Protein AF-A0AAV6WNT6-F1 (afdb_monomer_lite)

Radius of gyration: 18.86 Å; chains: 1; bounding box: 47×19×60 Å

Secondary structure (DSSP, 8-state):
--HHHHHHHHHHHHHHHHHHHHTT----HHHHHHHHHHHHTT--HHHHHHHHHHHHHHTSPPPPP---PPP-

Organism: NCBI:txid168488

Sequence (72 aa):
MDPEAARTARDSLELAFHMSNILETGLDRHTLSILIALCEIGLNPESLAAMVKELRRESRPPPPPETVAPLP

Structure (mmCIF, N/CA/C/O backbone):
data_AF-A0AAV6WNT6-F1
#
_entry.id   AF-A0AAV6WNT6-F1
#
loop_
_atom_site.group_PDB
_atom_site.id
_atom_site.type_symbol
_atom_site.label_atom_id
_atom_site.label_alt_id
_atom_site.label_comp_id
_atom_site.label_asym_id
_atom_site.label_entity_id
_atom_site.label_seq_id
_atom_site.pdbx_PDB_ins_code
_atom_site.Cartn_x
_atom_site.Cartn_y
_atom_site.Cartn_z
_atom_site.occupancy
_atom_site.B_iso_or_equiv
_atom_site.auth_seq_id
_atom_site.auth_comp_id
_atom_site.auth_asym_id
_atom_site.auth_atom_id
_atom_site.pdbx_PDB_model_num
ATOM 1 N N . MET A 1 1 ? 9.486 -10.354 -20.798 1.00 62.91 1 MET A N 1
ATOM 2 C CA . MET A 1 1 ? 9.323 -9.877 -19.412 1.00 62.91 1 MET A CA 1
ATOM 3 C C . MET A 1 1 ? 10.713 -9.598 -18.893 1.00 62.91 1 MET A C 1
ATOM 5 O O . MET A 1 1 ? 11.507 -10.529 -18.848 1.00 62.91 1 MET A O 1
ATOM 9 N N . ASP A 1 2 ? 11.028 -8.336 -18.630 1.00 83.44 2 ASP A N 1
ATOM 10 C CA . ASP A 1 2 ? 12.334 -7.954 -18.104 1.00 83.44 2 ASP A CA 1
ATOM 11 C C . ASP A 1 2 ? 12.446 -8.418 -16.632 1.00 83.44 2 ASP A C 1
ATOM 13 O O . ASP A 1 2 ? 11.575 -8.080 -15.822 1.00 83.44 2 ASP A O 1
ATOM 17 N N . PRO A 1 3 ? 13.423 -9.274 -16.280 1.00 83.69 3 PRO A N 1
ATOM 18 C CA . PRO A 1 3 ? 13.531 -9.842 -14.935 1.00 83.69 3 PRO A CA 1
ATOM 19 C C . PRO A 1 3 ? 13.919 -8.798 -13.880 1.00 83.69 3 PRO A C 1
ATOM 21 O O . PRO A 1 3 ? 13.665 -9.008 -12.692 1.00 83.69 3 PRO A O 1
ATOM 24 N N . GLU A 1 4 ? 14.517 -7.685 -14.302 1.00 89.50 4 GLU A N 1
ATOM 25 C CA . GLU A 1 4 ? 14.908 -6.582 -13.435 1.00 89.50 4 GLU A CA 1
ATOM 26 C C . GLU A 1 4 ? 13.677 -5.762 -13.046 1.00 89.50 4 GLU A C 1
ATOM 28 O O . GLU A 1 4 ? 13.428 -5.560 -11.859 1.00 89.50 4 GLU A O 1
ATOM 33 N N . ALA A 1 5 ? 12.812 -5.445 -14.015 1.00 87.50 5 ALA A N 1
ATOM 34 C CA . ALA A 1 5 ? 11.546 -4.752 -13.763 1.00 87.50 5 ALA A CA 1
ATOM 35 C C . ALA A 1 5 ? 10.645 -5.496 -12.756 1.00 87.50 5 ALA A C 1
ATOM 37 O O . ALA A 1 5 ? 10.050 -4.888 -11.865 1.00 87.50 5 ALA A O 1
ATOM 38 N N . ALA A 1 6 ? 10.575 -6.829 -12.851 1.00 87.62 6 ALA A N 1
ATOM 39 C CA . ALA A 1 6 ? 9.805 -7.648 -11.912 1.00 87.62 6 ALA A CA 1
ATOM 40 C C . ALA A 1 6 ? 10.392 -7.646 -10.487 1.00 87.62 6 ALA A C 1
ATOM 42 O O . ALA A 1 6 ? 9.648 -7.781 -9.514 1.00 87.62 6 ALA A O 1
ATOM 43 N N . ARG A 1 7 ? 11.716 -7.507 -10.354 1.00 91.06 7 ARG A N 1
ATOM 44 C CA . ARG A 1 7 ? 12.395 -7.342 -9.061 1.00 91.06 7 ARG A CA 1
ATOM 45 C C . ARG A 1 7 ? 12.115 -5.968 -8.474 1.00 91.06 7 ARG A C 1
ATOM 47 O O . ARG A 1 7 ? 11.635 -5.899 -7.349 1.00 91.06 7 ARG A O 1
ATOM 54 N N . THR A 1 8 ? 12.287 -4.909 -9.261 1.00 91.88 8 THR A N 1
ATOM 55 C CA . THR A 1 8 ? 11.995 -3.537 -8.832 1.00 91.88 8 THR A CA 1
ATOM 56 C C . THR A 1 8 ? 10.561 -3.396 -8.327 1.00 91.88 8 THR A C 1
ATOM 58 O O . THR A 1 8 ? 10.351 -2.852 -7.249 1.00 91.88 8 THR A O 1
ATOM 61 N N . ALA A 1 9 ? 9.574 -3.951 -9.039 1.00 90.06 9 ALA A N 1
ATOM 62 C CA . ALA A 1 9 ? 8.175 -3.895 -8.611 1.00 90.06 9 ALA A CA 1
ATOM 63 C C . ALA A 1 9 ? 7.934 -4.582 -7.253 1.00 90.06 9 ALA A C 1
ATOM 65 O O . ALA A 1 9 ? 7.177 -4.078 -6.422 1.00 90.06 9 ALA A O 1
ATOM 66 N N . ARG A 1 10 ? 8.592 -5.723 -7.005 1.00 90.25 10 ARG A N 1
ATOM 67 C CA . ARG A 1 10 ? 8.499 -6.439 -5.723 1.00 90.25 10 ARG A CA 1
ATOM 68 C C . ARG A 1 10 ? 9.137 -5.648 -4.588 1.00 90.25 10 ARG A C 1
ATOM 70 O O . ARG A 1 10 ? 8.518 -5.523 -3.536 1.00 90.25 10 ARG A O 1
ATOM 77 N N . ASP A 1 11 ? 10.316 -5.084 -4.822 1.00 93.69 11 ASP A N 1
ATOM 78 C CA . ASP A 1 11 ? 11.034 -4.291 -3.823 1.00 93.69 11 ASP A CA 1
ATOM 79 C C . ASP A 1 11 ? 10.263 -3.002 -3.490 1.00 93.69 11 ASP A C 1
ATOM 81 O O . ASP A 1 11 ? 10.118 -2.641 -2.321 1.00 93.69 11 ASP A O 1
ATOM 85 N N . SER A 1 12 ? 9.678 -2.344 -4.498 1.00 93.44 12 SER A N 1
ATOM 86 C CA . SER A 1 12 ? 8.792 -1.191 -4.299 1.00 93.44 12 SER A CA 1
ATOM 87 C C . SER A 1 12 ? 7.549 -1.545 -3.480 1.00 93.44 12 SER A C 1
ATOM 89 O O . SER A 1 12 ? 7.188 -0.794 -2.572 1.00 93.44 12 SER A O 1
ATOM 91 N N . LEU A 1 13 ? 6.909 -2.687 -3.756 1.00 93.56 13 LEU A N 1
ATOM 92 C CA . LEU A 1 13 ? 5.755 -3.154 -2.985 1.00 93.56 13 LEU A CA 1
ATOM 93 C C . LEU A 1 13 ? 6.132 -3.461 -1.529 1.00 93.56 13 LEU A C 1
ATOM 95 O O . LEU A 1 13 ? 5.388 -3.110 -0.614 1.00 93.56 13 LEU A O 1
ATOM 99 N N . GLU A 1 14 ? 7.278 -4.105 -1.301 1.00 94.25 14 GLU A N 1
ATOM 100 C CA . GLU A 1 14 ? 7.752 -4.425 0.046 1.00 94.25 14 GLU A CA 1
ATOM 101 C C . GLU A 1 14 ? 8.046 -3.157 0.852 1.00 94.25 14 GLU A C 1
ATOM 103 O O . GLU A 1 14 ? 7.613 -3.030 2.000 1.00 94.25 14 GLU A O 1
ATOM 108 N N . LEU A 1 15 ? 8.698 -2.177 0.226 1.00 94.88 15 LEU A N 1
ATOM 109 C CA . LEU A 1 15 ? 8.958 -0.883 0.841 1.00 94.88 15 LEU A CA 1
ATOM 110 C C . LEU A 1 15 ? 7.653 -0.148 1.188 1.00 94.88 15 LEU A C 1
ATOM 112 O O . LEU A 1 15 ? 7.512 0.369 2.298 1.00 94.88 15 LEU A O 1
ATOM 116 N N . ALA A 1 16 ? 6.679 -0.134 0.274 1.00 93.31 16 ALA A N 1
ATOM 117 C CA . ALA A 1 16 ? 5.361 0.445 0.527 1.00 93.31 16 ALA A CA 1
ATOM 118 C C . ALA A 1 16 ? 4.639 -0.259 1.690 1.00 93.31 16 ALA A C 1
ATOM 120 O O . ALA A 1 16 ? 4.004 0.403 2.512 1.00 93.31 16 ALA A O 1
ATOM 121 N N . PHE A 1 17 ? 4.778 -1.582 1.806 1.00 94.44 17 PHE A N 1
ATOM 122 C CA . PHE A 1 17 ? 4.206 -2.355 2.908 1.00 94.44 17 PHE A CA 1
ATOM 123 C C . PHE A 1 17 ? 4.872 -2.044 4.256 1.00 94.44 17 PHE A C 1
ATOM 125 O O . PHE A 1 17 ? 4.207 -1.943 5.287 1.00 94.44 17 PHE A O 1
ATOM 132 N N . HIS A 1 18 ? 6.188 -1.834 4.275 1.00 94.81 18 HIS A N 1
ATOM 133 C CA . HIS A 1 18 ? 6.867 -1.371 5.485 1.00 94.81 18 HIS A CA 1
ATOM 134 C C . HIS A 1 18 ? 6.377 0.014 5.913 1.00 94.81 18 HIS A C 1
ATOM 136 O O . HIS A 1 18 ? 6.070 0.210 7.088 1.00 94.81 18 HIS A O 1
ATOM 142 N N . MET A 1 19 ? 6.216 0.946 4.970 1.00 94.31 19 MET A N 1
ATOM 143 C CA . MET A 1 19 ? 5.623 2.254 5.265 1.00 94.31 19 MET A CA 1
ATOM 144 C C . MET A 1 19 ? 4.192 2.124 5.808 1.00 94.31 19 MET A C 1
ATOM 146 O O . MET A 1 19 ? 3.849 2.773 6.795 1.00 94.31 19 MET A O 1
ATOM 150 N N . SER A 1 20 ? 3.364 1.255 5.217 1.00 91.88 20 SER A N 1
ATOM 151 C CA . SER A 1 20 ? 1.976 1.053 5.649 1.00 91.88 20 SER A CA 1
ATOM 152 C C . SER A 1 20 ? 1.861 0.47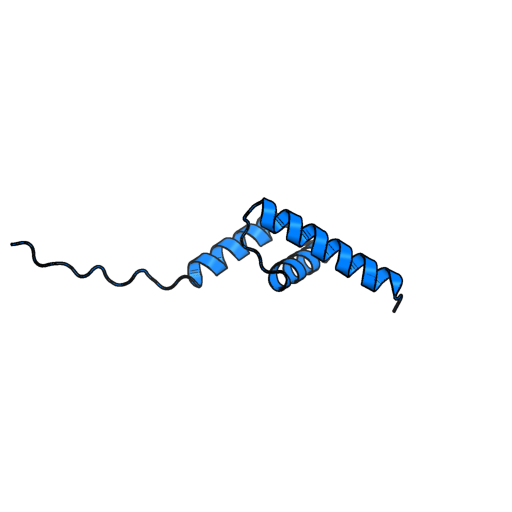0 7.060 1.00 91.88 20 SER A C 1
ATOM 154 O 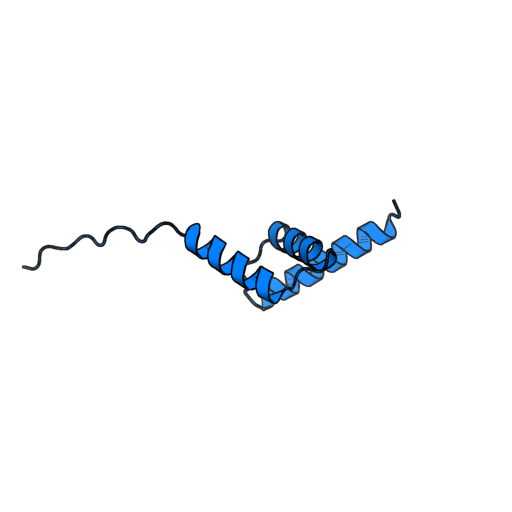O . SER A 1 20 ? 0.907 0.800 7.770 1.00 91.88 20 SER A O 1
ATOM 156 N N . ASN A 1 21 ? 2.824 -0.366 7.465 1.00 92.56 21 ASN A N 1
ATOM 157 C CA . ASN A 1 21 ? 2.920 -0.914 8.818 1.00 92.56 21 ASN A CA 1
ATOM 158 C C . ASN A 1 21 ? 3.368 0.134 9.837 1.00 92.56 21 ASN A C 1
ATOM 160 O O . ASN A 1 21 ? 2.796 0.193 10.919 1.00 92.56 21 ASN A O 1
ATOM 164 N N . ILE A 1 22 ? 4.344 0.980 9.490 1.00 94.81 22 ILE A N 1
ATOM 165 C CA . ILE A 1 22 ? 4.794 2.080 10.362 1.00 94.81 22 ILE A CA 1
ATOM 166 C C . ILE A 1 22 ? 3.641 3.051 10.645 1.00 94.81 22 ILE A C 1
ATOM 168 O O . ILE A 1 22 ? 3.501 3.540 11.760 1.00 94.81 22 ILE A O 1
ATOM 172 N N . LEU A 1 23 ? 2.802 3.311 9.641 1.00 92.81 23 LEU A N 1
ATOM 173 C CA . LEU A 1 23 ? 1.623 4.172 9.759 1.00 92.81 23 LEU A CA 1
ATOM 174 C C . LEU A 1 23 ? 0.394 3.459 10.348 1.00 92.81 23 LEU A C 1
ATOM 176 O O . LEU A 1 23 ? -0.684 4.049 10.375 1.00 92.81 23 LEU A O 1
ATOM 180 N N . GLU A 1 24 ? 0.525 2.190 10.748 1.00 90.06 24 GLU A N 1
ATOM 181 C CA . GLU A 1 24 ? -0.550 1.369 11.320 1.00 90.06 24 GLU A CA 1
ATOM 182 C C . GLU A 1 24 ? -1.854 1.389 10.497 1.00 90.06 24 GLU A C 1
ATOM 184 O O . GLU A 1 24 ? -2.967 1.310 11.014 1.00 90.06 24 GLU A O 1
ATOM 189 N N . THR A 1 25 ? -1.733 1.450 9.167 1.00 87.62 25 THR A N 1
ATOM 190 C CA . THR A 1 25 ? -2.895 1.455 8.253 1.00 87.62 25 THR A CA 1
ATOM 191 C C . THR A 1 25 ? -3.679 0.137 8.287 1.00 87.62 25 THR A C 1
ATOM 193 O O . THR A 1 25 ? -4.819 0.063 7.814 1.00 87.62 25 THR A O 1
ATOM 196 N N . GLY A 1 26 ? -3.059 -0.925 8.813 1.00 87.69 26 GLY A N 1
ATOM 197 C CA . GLY A 1 26 ? -3.611 -2.273 8.883 1.00 87.69 26 GLY A CA 1
ATOM 198 C C . GLY A 1 26 ? -3.855 -2.898 7.510 1.00 87.69 26 GLY A C 1
ATOM 199 O O . GLY A 1 26 ? -4.767 -3.705 7.380 1.00 87.69 26 GLY A O 1
ATOM 200 N N . LEU A 1 27 ? -3.161 -2.457 6.455 1.00 89.75 27 LEU A N 1
ATOM 201 C CA . LEU A 1 27 ? -3.291 -3.000 5.098 1.00 89.75 27 LEU A CA 1
ATOM 202 C C . LEU A 1 27 ? -2.416 -4.243 4.918 1.00 89.75 27 LEU A C 1
ATOM 204 O O . LEU A 1 27 ? -1.215 -4.189 5.155 1.00 89.75 27 LEU A O 1
ATOM 208 N N . ASP A 1 28 ? -2.995 -5.335 4.423 1.00 90.88 28 ASP A N 1
ATOM 209 C CA . ASP A 1 28 ? -2.241 -6.520 4.006 1.00 90.88 28 ASP A CA 1
ATOM 210 C C . ASP A 1 28 ? -1.480 -6.289 2.694 1.00 90.88 28 ASP A C 1
ATOM 212 O O . ASP A 1 28 ? -1.911 -5.514 1.837 1.00 90.88 28 ASP A O 1
ATOM 216 N N . ARG A 1 29 ? -0.392 -7.045 2.479 1.00 90.06 29 ARG A N 1
ATOM 217 C CA . ARG A 1 29 ? 0.415 -6.992 1.239 1.00 90.06 29 ARG A CA 1
ATOM 218 C C . ARG A 1 29 ? -0.425 -7.148 -0.027 1.00 90.06 29 ARG A C 1
ATOM 220 O O . ARG A 1 29 ? -0.179 -6.467 -1.018 1.00 90.06 29 ARG A O 1
ATOM 227 N N . HIS A 1 30 ? -1.413 -8.040 0.007 1.00 91.12 30 HIS A N 1
ATOM 228 C CA . HIS A 1 30 ? -2.295 -8.277 -1.131 1.00 91.12 30 HIS A CA 1
ATOM 229 C C . HIS A 1 30 ? -3.173 -7.056 -1.424 1.00 91.12 30 HIS A C 1
ATOM 231 O O . HIS A 1 30 ? -3.190 -6.565 -2.550 1.00 91.12 30 HIS A O 1
ATOM 237 N N . THR A 1 31 ? -3.827 -6.514 -0.394 1.00 90.62 31 THR A N 1
ATOM 238 C CA . THR A 1 31 ? -4.651 -5.305 -0.497 1.00 90.62 31 THR A CA 1
ATOM 239 C C . THR A 1 31 ? -3.827 -4.128 -1.000 1.00 90.62 31 THR A C 1
ATOM 241 O O . THR A 1 31 ? -4.236 -3.458 -1.941 1.00 90.62 31 THR A O 1
ATOM 244 N N . LEU A 1 32 ? -2.635 -3.908 -0.441 1.00 92.44 32 LEU A N 1
ATOM 245 C CA . LEU A 1 32 ? -1.744 -2.835 -0.870 1.00 92.44 32 LEU A CA 1
ATOM 246 C C . LEU A 1 32 ? -1.347 -2.965 -2.348 1.00 92.44 32 LEU A C 1
ATOM 248 O O . LEU A 1 32 ? -1.389 -1.977 -3.074 1.00 92.44 32 LEU A O 1
ATOM 252 N N . SER A 1 33 ? -1.031 -4.177 -2.812 1.00 93.25 33 SER A N 1
ATOM 253 C CA . SER A 1 33 ? -0.723 -4.428 -4.224 1.00 93.25 33 SER A CA 1
ATOM 254 C C . SER A 1 33 ? -1.894 -4.085 -5.145 1.00 93.25 33 SER A C 1
ATOM 256 O O . SER A 1 33 ? -1.671 -3.545 -6.226 1.00 93.25 33 SER A O 1
ATOM 258 N N . ILE A 1 34 ? -3.128 -4.381 -4.729 1.00 92.50 34 ILE A N 1
ATOM 259 C CA . ILE A 1 34 ? -4.331 -4.024 -5.490 1.00 92.50 34 ILE A CA 1
ATOM 260 C C . ILE A 1 34 ? -4.498 -2.503 -5.519 1.00 92.50 34 ILE A C 1
ATOM 262 O O . ILE A 1 34 ? -4.727 -1.941 -6.584 1.00 92.50 34 ILE A O 1
ATOM 266 N N . LEU A 1 35 ? -4.351 -1.827 -4.374 1.00 92.56 35 LEU A N 1
ATOM 267 C CA . LEU A 1 35 ? -4.479 -0.369 -4.298 1.00 92.56 35 LEU A CA 1
ATOM 268 C C . LEU A 1 35 ? -3.438 0.339 -5.174 1.00 92.56 35 LEU A C 1
ATOM 270 O O . LEU A 1 35 ? -3.775 1.311 -5.837 1.00 92.56 35 LEU A O 1
ATOM 274 N N . ILE A 1 36 ? -2.204 -0.170 -5.230 1.00 91.56 36 ILE A N 1
ATOM 275 C CA . ILE A 1 36 ? -1.160 0.362 -6.115 1.00 91.56 36 ILE A CA 1
ATOM 276 C C . ILE A 1 36 ? -1.564 0.198 -7.584 1.00 91.56 36 ILE A C 1
ATOM 278 O O . ILE A 1 36 ? -1.560 1.187 -8.308 1.00 91.56 36 ILE A O 1
ATOM 282 N N . ALA A 1 37 ? -2.001 -0.993 -8.005 1.00 92.19 37 ALA A N 1
ATOM 283 C CA . ALA A 1 37 ? -2.451 -1.225 -9.382 1.00 92.19 37 ALA A CA 1
ATOM 284 C C . ALA A 1 37 ? -3.655 -0.342 -9.769 1.00 92.19 37 ALA A C 1
ATOM 286 O O . ALA A 1 37 ? -3.764 0.133 -10.898 1.00 92.19 37 ALA A O 1
ATOM 287 N N . LEU A 1 38 ? -4.556 -0.086 -8.816 1.00 92.06 38 LEU A N 1
ATOM 288 C CA . LEU A 1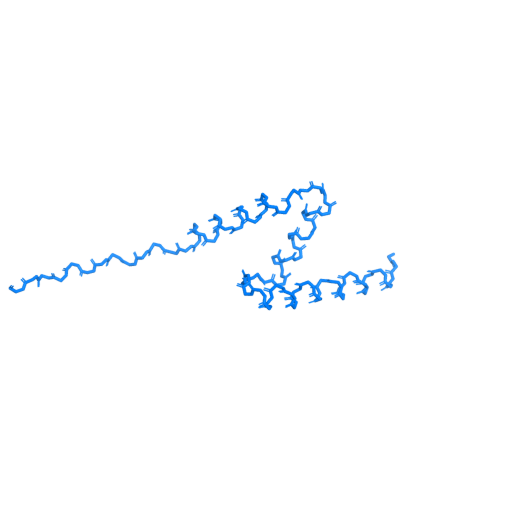 38 ? -5.680 0.835 -8.980 1.00 92.06 38 LEU A CA 1
ATOM 289 C C . LEU A 1 38 ? -5.216 2.300 -9.089 1.00 92.06 38 LEU A C 1
ATOM 291 O O . LEU A 1 38 ? -5.757 3.061 -9.887 1.00 92.06 38 LEU A O 1
ATOM 295 N N . CYS A 1 39 ? -4.192 2.709 -8.342 1.00 91.56 39 CYS A N 1
ATOM 296 C CA . CYS A 1 39 ? -3.587 4.032 -8.498 1.00 91.56 39 CYS A CA 1
ATOM 297 C C . CYS A 1 39 ? -2.848 4.176 -9.843 1.00 91.56 39 CYS A C 1
ATOM 299 O O . CYS A 1 39 ? -2.903 5.243 -10.450 1.00 91.56 39 CYS A O 1
ATOM 301 N N . GLU A 1 40 ? -2.206 3.116 -10.349 1.00 90.31 40 GLU A N 1
ATOM 302 C CA . GLU A 1 40 ? -1.498 3.124 -11.642 1.00 90.31 40 GLU A CA 1
ATOM 303 C C . GLU A 1 40 ? -2.429 3.369 -12.840 1.00 90.31 40 GLU A C 1
ATOM 305 O O . GLU A 1 40 ? -2.014 3.979 -13.824 1.00 90.31 40 GLU A O 1
ATOM 310 N N . ILE A 1 41 ? -3.704 2.970 -12.751 1.00 92.94 41 ILE A N 1
ATOM 311 C CA . ILE A 1 41 ? -4.724 3.273 -13.774 1.00 92.94 41 ILE A CA 1
ATOM 312 C C . ILE A 1 41 ? -5.328 4.684 -13.639 1.00 92.94 41 ILE A C 1
ATOM 314 O O . ILE A 1 41 ? -6.234 5.039 -14.392 1.00 92.94 41 ILE A O 1
ATOM 318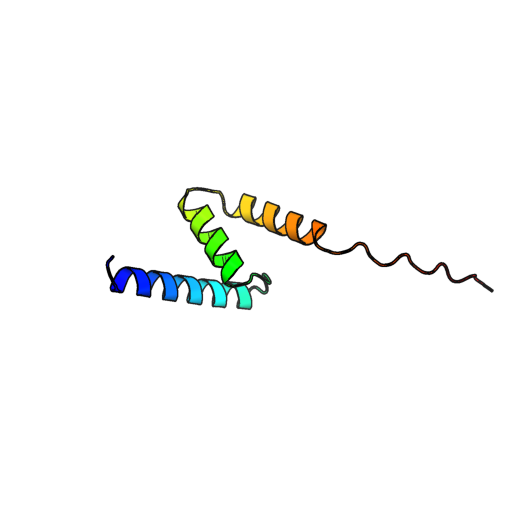 N N . GLY A 1 42 ? -4.829 5.501 -12.703 1.00 91.62 42 GLY A N 1
ATOM 319 C CA . GLY A 1 42 ? -5.223 6.900 -12.522 1.00 91.62 42 GLY A CA 1
ATOM 320 C C . GLY A 1 42 ? -6.347 7.131 -11.511 1.00 91.62 42 GLY A C 1
ATOM 321 O O . GLY A 1 42 ? -6.942 8.210 -11.504 1.00 91.62 42 GLY A O 1
ATOM 322 N N . LEU A 1 43 ? -6.663 6.150 -10.658 1.00 92.19 43 LEU A N 1
ATOM 323 C CA . LEU A 1 43 ? -7.627 6.366 -9.579 1.00 92.19 43 LEU A CA 1
ATOM 324 C C . LEU A 1 43 ? -7.024 7.230 -8.470 1.00 92.19 43 LEU A C 1
ATOM 326 O O . LEU A 1 43 ? -5.852 7.104 -8.119 1.00 92.19 43 LEU A O 1
ATOM 330 N N . ASN A 1 44 ? -7.861 8.090 -7.886 1.00 93.12 44 ASN A N 1
ATOM 331 C CA . ASN A 1 44 ? -7.443 8.949 -6.787 1.00 93.12 44 ASN A CA 1
ATOM 332 C C . ASN A 1 44 ? -7.206 8.118 -5.506 1.00 93.12 44 ASN A C 1
ATOM 334 O O . ASN A 1 44 ? -8.153 7.473 -5.032 1.00 93.12 44 ASN A O 1
ATOM 338 N N . PRO A 1 45 ? -6.007 8.159 -4.891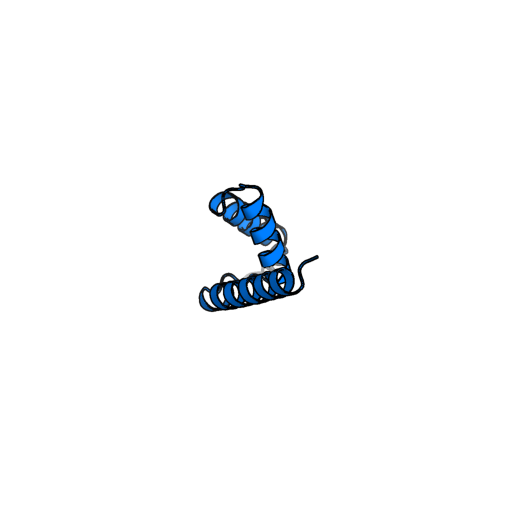 1.00 89.56 45 PRO A N 1
ATOM 339 C CA . PRO A 1 45 ? -5.730 7.447 -3.642 1.00 89.56 45 PRO A CA 1
ATOM 340 C C . PRO A 1 45 ? -6.668 7.838 -2.492 1.00 89.56 45 PRO A C 1
ATOM 342 O O . PRO A 1 45 ? -7.003 6.989 -1.666 1.00 89.56 45 PRO A O 1
ATOM 345 N N . GLU A 1 46 ? -7.139 9.088 -2.431 1.00 90.75 46 GLU A N 1
ATOM 346 C CA . GLU A 1 46 ? -8.051 9.532 -1.366 1.00 90.75 46 GLU A CA 1
ATOM 347 C C . GLU A 1 46 ? -9.425 8.854 -1.475 1.00 90.75 46 GLU A C 1
ATOM 349 O O . GLU A 1 46 ? -9.987 8.409 -0.471 1.00 90.75 46 GLU A O 1
ATOM 354 N N . SER A 1 47 ? -9.945 8.713 -2.699 1.00 91.75 47 SER A N 1
ATOM 355 C CA . SER A 1 47 ? -11.197 7.997 -2.967 1.00 91.75 47 SER A CA 1
ATOM 356 C C . SER A 1 47 ? -11.060 6.506 -2.660 1.00 91.75 47 SER A C 1
ATOM 358 O O . SER A 1 47 ? -11.932 5.930 -2.010 1.00 91.75 47 SER A O 1
ATOM 360 N N . LEU A 1 48 ? -9.933 5.895 -3.042 1.00 89.69 48 LEU A N 1
ATOM 361 C CA . LEU A 1 48 ? -9.605 4.512 -2.684 1.00 89.69 48 LEU A CA 1
ATOM 362 C C . LEU A 1 48 ? -9.587 4.314 -1.162 1.00 89.69 48 LEU A C 1
ATOM 364 O O . LEU A 1 48 ? -10.153 3.351 -0.647 1.00 89.69 48 LEU A O 1
ATOM 368 N N . ALA A 1 49 ? -8.970 5.242 -0.430 1.00 89.44 49 ALA A N 1
ATOM 369 C CA . ALA A 1 49 ? -8.898 5.181 1.024 1.00 89.44 49 ALA A CA 1
ATOM 370 C C . ALA A 1 49 ? -10.286 5.272 1.676 1.00 89.44 49 ALA A C 1
ATOM 372 O O . ALA A 1 49 ? -10.540 4.576 2.662 1.00 89.44 49 ALA A O 1
ATOM 373 N N . ALA A 1 50 ? -11.188 6.100 1.139 1.00 90.25 50 ALA A N 1
ATOM 374 C CA . ALA A 1 50 ? -12.572 6.172 1.601 1.00 90.25 50 ALA A CA 1
ATOM 375 C C . ALA A 1 50 ? -13.306 4.838 1.390 1.00 90.25 50 ALA A C 1
ATOM 377 O O . ALA A 1 50 ? -13.868 4.299 2.344 1.00 90.25 50 ALA A O 1
ATOM 378 N N . MET A 1 51 ? -13.203 4.254 0.191 1.00 89.38 51 MET A N 1
ATOM 379 C CA . MET A 1 51 ? -13.816 2.960 -0.131 1.00 89.38 51 MET A CA 1
ATOM 380 C C . MET A 1 51 ? -13.294 1.832 0.767 1.00 89.38 51 MET A C 1
ATOM 382 O O . MET A 1 51 ? -14.075 1.062 1.317 1.00 89.38 51 MET A O 1
ATOM 386 N N . VAL A 1 52 ? -11.976 1.748 0.980 1.00 88.50 52 VAL A N 1
ATOM 387 C CA . VAL A 1 52 ? -11.376 0.726 1.858 1.00 88.50 52 VAL A CA 1
ATOM 388 C C . VAL A 1 52 ? -11.869 0.868 3.300 1.00 88.50 52 VAL A C 1
ATOM 390 O O . VAL A 1 52 ? -12.108 -0.136 3.974 1.00 88.50 52 VAL A O 1
ATOM 393 N N . LYS A 1 53 ? -12.043 2.101 3.791 1.00 87.38 53 LYS A N 1
ATOM 394 C CA . LYS A 1 53 ? -12.587 2.355 5.133 1.00 87.38 53 LYS A CA 1
ATOM 395 C C . LYS A 1 53 ? -14.051 1.934 5.251 1.00 87.38 53 LYS A C 1
ATOM 397 O O . LYS A 1 53 ? -14.413 1.383 6.288 1.00 87.38 53 LYS A O 1
ATOM 402 N N . GLU A 1 54 ? -14.875 2.174 4.233 1.00 88.56 54 GLU A N 1
ATOM 403 C CA . GLU A 1 54 ? -16.266 1.701 4.217 1.00 88.56 54 GLU A CA 1
ATOM 404 C C . GLU A 1 54 ? -16.352 0.177 4.171 1.00 88.56 54 GLU A C 1
ATOM 406 O O . GLU A 1 54 ? -16.968 -0.411 5.058 1.00 88.56 54 GLU A O 1
ATOM 411 N N . LEU A 1 55 ? -15.632 -0.474 3.254 1.00 87.19 55 LEU A N 1
ATOM 412 C CA . LEU A 1 55 ? -15.632 -1.937 3.137 1.00 87.19 55 LEU A CA 1
ATOM 413 C C . LEU A 1 55 ? -15.230 -2.623 4.451 1.00 87.19 55 LEU A C 1
ATOM 415 O O . LEU A 1 55 ? -15.821 -3.629 4.845 1.00 87.19 55 LEU A O 1
ATOM 419 N N . ARG A 1 56 ? -14.253 -2.063 5.177 1.00 84.88 56 ARG A N 1
ATOM 420 C CA . ARG A 1 56 ? -13.834 -2.544 6.509 1.00 84.88 56 ARG A CA 1
ATOM 421 C C . ARG A 1 56 ? -14.896 -2.359 7.590 1.00 84.88 56 ARG A C 1
ATOM 423 O O . ARG A 1 56 ? -14.937 -3.135 8.542 1.00 84.88 56 ARG A O 1
ATOM 430 N N . ARG A 1 57 ? -15.730 -1.323 7.481 1.00 82.88 57 ARG A N 1
ATOM 431 C CA . ARG A 1 57 ? -16.851 -1.096 8.403 1.00 82.88 57 ARG A CA 1
ATOM 432 C C . ARG A 1 57 ? -17.978 -2.087 8.153 1.00 82.88 57 ARG A C 1
ATOM 434 O O . ARG A 1 57 ? -18.503 -2.619 9.121 1.00 82.88 57 ARG A O 1
ATOM 441 N N . GLU A 1 58 ? -18.308 -2.358 6.894 1.00 82.06 58 GLU A N 1
ATOM 442 C CA . GLU A 1 58 ? -19.362 -3.313 6.522 1.00 82.06 58 GLU A CA 1
ATOM 443 C C . GLU A 1 58 ? -18.988 -4.764 6.842 1.00 82.06 58 GLU A C 1
ATOM 445 O O . GLU A 1 58 ? -19.838 -5.562 7.225 1.00 82.06 58 GLU A O 1
ATOM 450 N N . SER A 1 59 ? -17.704 -5.106 6.726 1.00 76.94 59 SER A N 1
ATOM 451 C CA . SER A 1 59 ? -17.195 -6.441 7.067 1.00 76.94 59 SER A CA 1
ATOM 452 C C . SER A 1 59 ? -17.014 -6.667 8.572 1.00 76.94 59 SER A C 1
ATOM 454 O O . SER A 1 59 ? -16.811 -7.807 8.996 1.00 76.94 59 SER A O 1
ATOM 456 N N . ARG A 1 60 ? -17.127 -5.621 9.406 1.00 73.62 60 ARG A N 1
ATOM 457 C CA . ARG A 1 60 ? -17.156 -5.783 10.862 1.00 73.62 60 ARG A CA 1
ATOM 458 C C . ARG A 1 60 ? -18.525 -6.352 11.259 1.00 73.62 60 ARG A C 1
ATOM 460 O O . ARG A 1 60 ? -19.531 -5.681 11.031 1.00 73.62 60 ARG A O 1
ATOM 467 N N . PRO A 1 61 ? -18.592 -7.541 11.891 1.00 70.88 61 PRO A N 1
ATOM 468 C CA . PRO A 1 61 ? -19.862 -8.074 12.362 1.00 70.88 61 PRO A CA 1
ATOM 469 C C . PRO A 1 61 ? -20.507 -7.081 13.340 1.00 70.88 61 PRO A C 1
ATOM 471 O O . PRO A 1 61 ? -19.781 -6.437 14.114 1.00 70.88 61 PRO A O 1
ATOM 474 N N . PRO A 1 62 ? -21.846 -6.932 13.311 1.00 69.12 62 PRO A N 1
ATOM 475 C CA . PRO A 1 62 ? -22.534 -6.069 14.258 1.00 69.12 62 PRO A CA 1
ATOM 476 C C . PRO A 1 62 ? -22.137 -6.473 15.684 1.00 69.12 62 PRO A C 1
ATOM 478 O O . PRO A 1 62 ? -21.941 -7.669 15.940 1.00 69.12 62 PRO A O 1
ATOM 481 N N . PRO A 1 63 ? -21.963 -5.506 16.606 1.00 68.38 63 PRO A N 1
ATOM 482 C CA . PRO A 1 63 ? -21.693 -5.843 17.996 1.00 68.38 63 PRO A CA 1
ATOM 483 C C . PRO A 1 63 ? -22.771 -6.824 18.487 1.00 68.38 63 PRO A C 1
ATOM 485 O O . PRO A 1 63 ? -23.934 -6.684 18.087 1.00 68.38 63 PRO A O 1
ATOM 488 N N . PRO A 1 64 ? -22.403 -7.840 19.293 1.00 70.62 64 PRO A N 1
ATOM 489 C CA . PRO A 1 6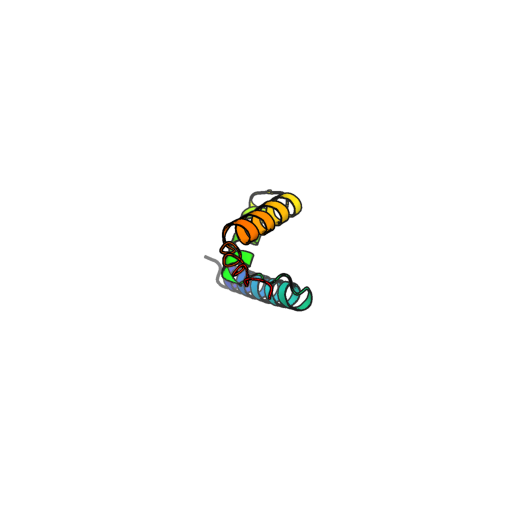4 ? -23.384 -8.768 19.836 1.00 70.62 64 PRO A CA 1
ATOM 490 C C . PRO A 1 64 ? -24.475 -7.962 20.550 1.00 70.62 64 PRO A C 1
ATOM 492 O O . PRO A 1 64 ? -24.145 -6.942 21.163 1.00 70.62 64 PRO A O 1
ATOM 495 N N . PRO A 1 65 ? -25.754 -8.375 20.457 1.00 70.62 65 PRO A N 1
ATOM 496 C CA . PRO A 1 65 ? -26.824 -7.683 21.155 1.00 70.62 65 PRO A CA 1
ATOM 497 C C . PRO A 1 65 ? -26.440 -7.629 22.629 1.00 70.62 65 PRO A C 1
ATOM 499 O O . PRO A 1 65 ? -26.184 -8.668 23.240 1.00 70.62 65 PRO A O 1
ATOM 502 N N . GLU A 1 66 ? -26.319 -6.416 23.165 1.00 61.38 66 GLU A N 1
ATOM 503 C CA . GLU A 1 66 ? -26.094 -6.199 24.584 1.00 61.38 66 GLU A CA 1
ATOM 504 C C . GLU A 1 66 ? -27.163 -6.998 25.324 1.00 61.38 66 GLU A C 1
ATOM 506 O O . GLU A 1 66 ? -28.360 -6.739 25.182 1.00 61.38 66 GLU A O 1
ATOM 511 N N . THR A 1 67 ? -26.737 -8.036 26.048 1.00 60.88 67 THR A N 1
ATOM 512 C CA . THR A 1 67 ? -27.587 -8.731 27.002 1.00 60.88 67 THR A CA 1
ATOM 513 C C . THR A 1 67 ? -28.100 -7.658 27.942 1.00 60.88 67 THR A C 1
ATOM 515 O O . THR A 1 67 ? -27.358 -7.174 28.796 1.00 60.88 67 THR A O 1
ATOM 518 N N . VAL A 1 68 ? -29.352 -7.250 27.741 1.00 63.94 68 VAL A N 1
ATOM 519 C CA . VAL A 1 68 ? -30.094 -6.402 28.662 1.00 63.94 68 VAL A CA 1
ATOM 520 C C . VAL A 1 68 ? -30.146 -7.188 29.966 1.00 63.94 68 VAL A C 1
ATOM 522 O O . VAL A 1 68 ? -30.965 -8.090 30.134 1.00 63.94 68 VAL A O 1
ATOM 525 N N . ALA A 1 69 ? -29.184 -6.931 30.850 1.00 66.69 69 ALA A N 1
ATOM 526 C CA . ALA A 1 69 ? -29.185 -7.485 32.186 1.00 66.69 69 ALA A CA 1
ATOM 527 C C . ALA A 1 69 ? -30.453 -6.961 32.878 1.00 66.69 69 ALA A C 1
ATOM 529 O O . ALA A 1 69 ? -30.666 -5.744 32.882 1.00 66.69 69 ALA A O 1
ATOM 530 N N . PRO A 1 70 ? -31.317 -7.827 33.436 1.00 61.53 70 PRO A N 1
ATOM 531 C CA . PRO A 1 70 ? -32.421 -7.357 34.253 1.00 61.53 70 PRO A CA 1
ATOM 532 C C . PRO A 1 70 ? -31.818 -6.651 35.471 1.00 61.53 70 PRO A C 1
ATOM 534 O O . PRO A 1 70 ? -31.051 -7.253 36.223 1.00 61.53 70 PRO A O 1
ATOM 537 N N . LEU A 1 71 ? -32.116 -5.361 35.617 1.00 58.31 71 LEU A N 1
ATOM 538 C CA . LEU A 1 71 ? -31.797 -4.581 36.812 1.00 58.31 71 LEU A CA 1
ATOM 539 C C . LEU A 1 71 ? -32.485 -5.219 38.039 1.00 58.31 71 LEU A C 1
ATOM 541 O O . LEU A 1 71 ? -33.663 -5.571 37.918 1.00 58.31 71 LEU A O 1
ATOM 545 N N . PRO A 1 72 ? -31.789 -5.385 39.182 1.00 70.50 72 PRO A N 1
ATOM 546 C CA . PRO A 1 72 ? -32.429 -5.714 40.455 1.00 70.50 72 PRO A CA 1
ATOM 547 C C . PRO A 1 72 ? -33.197 -4.523 41.046 1.00 70.50 72 PRO A C 1
ATOM 549 O O . PRO A 1 72 ? -32.838 -3.361 40.740 1.00 70.50 72 PRO A O 1
#

Foldseek 3Di:
DPPVVVVVVVVVLVVVVVVCVVVVVVDDSVRSVVLVVVVVVPDDSVVVSVVVVVVVVVPPPDDDPPPPDPDD

pLDDT: mean 85.67, std 10.18, range [58.31, 94.88]

InterPro domains:
  IPR022214 Mitotic-spindle organizing protein 1 [PF12554] (11-56)
  IPR022214 Mitotic-spindle organizing protein 1 [PTHR28520] (1-61)